Protein AF-A0A2Z5XCJ7-F1 (afdb_monomer)

Structure (mmCIF, N/CA/C/O backbone):
data_AF-A0A2Z5XCJ7-F1
#
_entry.id   AF-A0A2Z5XCJ7-F1
#
loop_
_atom_site.group_PDB
_atom_site.id
_atom_site.type_symbol
_atom_site.label_atom_id
_atom_site.label_alt_id
_atom_site.label_comp_id
_atom_site.label_asym_id
_atom_site.label_entity_id
_atom_site.label_seq_id
_atom_site.pdbx_PDB_ins_code
_atom_site.Cartn_x
_atom_site.Cartn_y
_atom_site.Cartn_z
_atom_site.occupancy
_atom_site.B_iso_or_equiv
_atom_site.auth_seq_id
_atom_site.auth_comp_id
_atom_site.auth_asym_id
_atom_site.auth_atom_id
_atom_site.pdbx_PDB_model_num
ATOM 1 N N . MET A 1 1 ? 1.357 13.638 30.992 1.00 40.47 1 MET A N 1
ATOM 2 C CA . MET A 1 1 ? 0.483 12.537 30.532 1.00 40.47 1 MET A CA 1
ATOM 3 C C . MET A 1 1 ? -0.956 13.046 30.528 1.00 40.47 1 MET A C 1
ATOM 5 O O . MET A 1 1 ? -1.587 13.077 31.574 1.00 40.47 1 MET A O 1
ATOM 9 N N . LYS A 1 2 ? -1.439 13.593 29.403 1.00 35.91 2 LYS A N 1
ATOM 10 C CA . LYS A 1 2 ? -2.829 14.071 29.305 1.00 35.91 2 LYS A CA 1
ATOM 11 C C . LYS A 1 2 ? -3.722 12.853 29.075 1.00 35.91 2 LYS A C 1
ATOM 13 O O . LYS A 1 2 ? -3.614 12.216 28.033 1.00 35.91 2 LYS A O 1
ATOM 18 N N . LEU A 1 3 ? -4.566 12.524 30.050 1.00 46.59 3 LEU A N 1
ATOM 19 C CA . LEU A 1 3 ? -5.664 11.576 29.874 1.00 46.59 3 LEU A CA 1
ATOM 20 C C . LEU A 1 3 ? -6.602 12.153 28.807 1.00 46.59 3 LEU A C 1
ATOM 22 O O . LEU A 1 3 ? -7.357 13.087 29.072 1.00 46.59 3 LEU A O 1
ATOM 26 N N . LYS A 1 4 ? -6.494 11.651 27.573 1.00 50.03 4 LYS A N 1
ATOM 27 C CA . LYS A 1 4 ? -7.444 11.952 26.500 1.00 50.03 4 LYS A CA 1
ATOM 28 C C . LYS A 1 4 ? -8.785 11.383 26.973 1.00 50.03 4 LYS A C 1
ATOM 30 O O . LYS A 1 4 ? -8.885 10.182 27.216 1.00 50.03 4 LYS A O 1
ATOM 35 N N . ALA A 1 5 ? -9.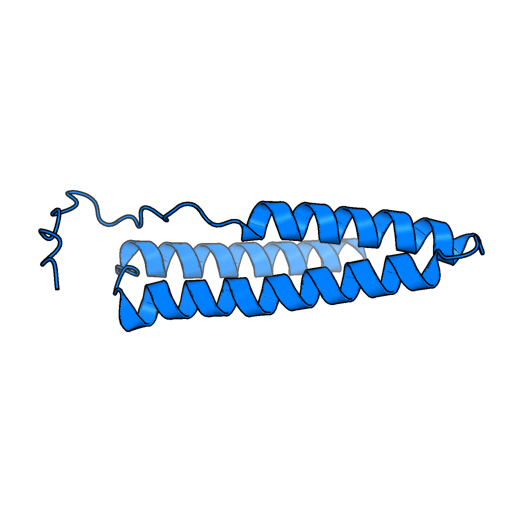781 12.241 27.188 1.00 54.59 5 ALA A N 1
ATOM 36 C CA . ALA A 1 5 ? -11.122 11.792 27.538 1.00 54.59 5 ALA A CA 1
ATOM 37 C C . ALA A 1 5 ? -11.587 10.778 26.481 1.00 54.59 5 ALA A C 1
ATOM 39 O O . ALA A 1 5 ? -11.507 11.057 25.282 1.00 54.59 5 ALA A O 1
ATOM 40 N N . LYS A 1 6 ? -12.022 9.588 26.914 1.00 54.59 6 LYS A N 1
ATOM 41 C CA . LYS A 1 6 ? -12.523 8.545 26.015 1.00 54.59 6 LYS A CA 1
ATOM 42 C C . LYS A 1 6 ? -13.848 9.029 25.426 1.00 54.59 6 LYS A C 1
ATOM 44 O O . LYS A 1 6 ? -14.897 8.880 26.045 1.00 54.59 6 LYS A O 1
ATOM 49 N N . MET A 1 7 ? -13.785 9.662 24.256 1.00 62.38 7 MET A N 1
ATOM 50 C CA . MET A 1 7 ? -14.959 10.009 23.459 1.00 62.38 7 MET A CA 1
ATOM 51 C C . MET A 1 7 ? -15.720 8.718 23.159 1.00 62.38 7 MET A C 1
ATOM 53 O O . MET A 1 7 ? -15.221 7.841 22.457 1.00 62.38 7 MET A O 1
ATOM 57 N N . VAL A 1 8 ? -16.909 8.574 23.740 1.00 73.88 8 VAL A N 1
ATOM 58 C CA . VAL A 1 8 ? -17.761 7.407 23.513 1.00 73.88 8 VAL A CA 1
ATOM 59 C C . VAL A 1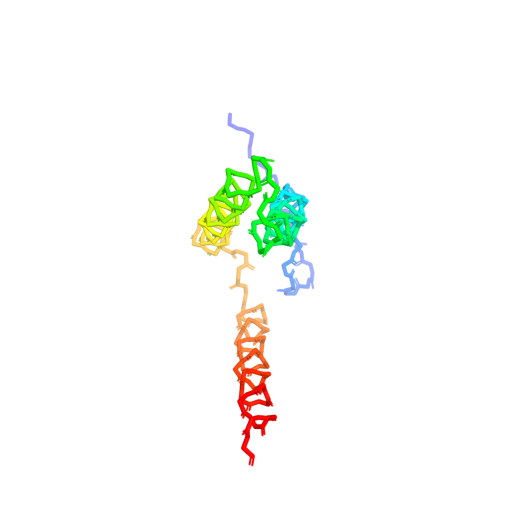 8 ? -18.382 7.549 22.129 1.00 73.88 8 VAL A C 1
ATOM 61 O O . VAL A 1 8 ? -19.306 8.339 21.930 1.00 73.88 8 VAL A O 1
ATOM 64 N N . GLN A 1 9 ? -17.859 6.799 21.161 1.00 81.50 9 GLN A N 1
ATOM 65 C CA . GLN A 1 9 ? -18.497 6.667 19.856 1.00 81.50 9 GLN A CA 1
ATOM 66 C C . GLN A 1 9 ? -19.834 5.935 20.018 1.00 81.50 9 GLN A C 1
ATOM 68 O O . GLN A 1 9 ? -19.925 4.928 20.718 1.00 81.50 9 GLN A O 1
ATOM 73 N N . ARG A 1 10 ? -20.891 6.456 19.382 1.00 89.88 10 ARG A N 1
ATOM 74 C CA . ARG A 1 10 ? -22.242 5.862 19.426 1.00 89.88 10 ARG A CA 1
ATOM 75 C C . ARG A 1 10 ? -22.482 4.809 18.338 1.00 89.88 10 ARG A C 1
ATOM 77 O O . ARG A 1 10 ? -23.571 4.253 18.268 1.00 89.88 10 ARG A O 1
ATOM 84 N N . HIS A 1 11 ? -21.487 4.547 17.494 1.00 91.81 11 HIS A N 1
ATOM 85 C CA . HIS A 1 11 ? -21.532 3.551 16.427 1.00 91.81 11 HIS A CA 1
ATOM 86 C C . HIS A 1 11 ? -20.349 2.582 16.550 1.00 91.81 11 HIS A C 1
ATOM 88 O O . HIS A 1 11 ? -19.310 2.958 17.091 1.00 91.81 11 HIS A O 1
ATOM 94 N N . PRO A 1 12 ? -20.462 1.354 16.017 1.00 91.38 12 PRO A N 1
ATOM 95 C CA . PRO A 1 12 ? -19.405 0.352 16.129 1.00 91.38 12 PRO A CA 1
ATOM 96 C C . PRO A 1 12 ? -18.291 0.499 15.076 1.00 91.38 12 PRO A C 1
ATOM 98 O O . PRO A 1 12 ? -17.359 -0.299 15.082 1.00 91.38 12 PRO A O 1
ATOM 101 N N . PHE A 1 13 ? -18.386 1.459 14.151 1.00 93.88 13 PHE A N 1
ATOM 102 C CA . PHE A 1 13 ? -17.424 1.633 13.055 1.00 93.88 13 PHE A CA 1
ATOM 103 C C . PHE A 1 13 ? -16.162 2.392 13.476 1.00 93.88 13 PHE A C 1
ATOM 105 O O . PHE A 1 13 ? -16.248 3.360 14.227 1.00 93.88 13 PHE A O 1
ATOM 112 N N . HIS A 1 14 ? -15.012 1.972 12.942 1.00 91.94 14 HIS A N 1
ATOM 113 C CA . HIS A 1 14 ? -13.715 2.610 13.165 1.00 91.94 14 HIS A CA 1
ATOM 114 C C . HIS A 1 14 ? -13.602 3.908 12.349 1.00 91.94 14 HIS A C 1
ATOM 116 O O . HIS A 1 14 ? -13.780 3.897 11.131 1.00 91.94 14 HIS A O 1
ATOM 122 N N . LEU A 1 15 ? -13.300 5.021 13.022 1.00 93.06 15 LEU A N 1
ATOM 123 C CA . LEU A 1 15 ? -12.938 6.292 12.391 1.00 93.06 15 LEU A CA 1
ATOM 124 C C . LEU A 1 15 ? -11.415 6.408 12.379 1.00 93.06 15 LEU A C 1
ATOM 126 O O . LEU A 1 15 ? -10.817 6.664 13.419 1.00 93.06 15 LEU A O 1
ATOM 130 N N . VAL A 1 16 ? -10.822 6.183 11.209 1.00 91.12 16 VAL A N 1
ATOM 131 C CA . VAL A 1 16 ? -9.367 6.136 11.026 1.00 91.12 16 VAL A CA 1
ATOM 132 C C . VAL A 1 16 ? -8.788 7.553 11.045 1.00 91.12 16 VAL A C 1
ATOM 134 O O . VAL A 1 16 ? -9.319 8.453 10.387 1.00 91.12 16 VAL A O 1
ATOM 137 N N . ASP A 1 17 ? -7.692 7.745 11.779 1.00 91.62 17 ASP A N 1
ATOM 138 C CA . ASP A 1 17 ? -6.946 9.004 11.779 1.00 91.62 17 ASP A CA 1
ATOM 139 C C . ASP A 1 17 ? -6.213 9.214 10.433 1.00 91.62 17 ASP A C 1
ATOM 141 O O . ASP A 1 17 ? -5.870 8.250 9.740 1.00 91.62 17 ASP A O 1
ATOM 145 N N . PRO A 1 18 ? -5.942 10.464 10.015 1.00 95.12 18 PRO A N 1
ATOM 146 C CA . PRO A 1 18 ? -5.260 10.724 8.750 1.00 95.12 18 PRO A CA 1
ATOM 147 C C . PRO A 1 18 ? -3.885 10.043 8.685 1.00 95.12 18 PRO A C 1
ATOM 149 O O . PRO A 1 18 ? -3.032 10.272 9.542 1.00 95.12 18 PRO A O 1
ATOM 152 N N . SER A 1 19 ? -3.645 9.258 7.631 1.00 95.25 19 SER A N 1
ATOM 153 C CA . SER A 1 19 ? -2.361 8.594 7.385 1.00 95.25 19 SER A CA 1
ATOM 154 C C . SER A 1 19 ? -1.738 9.040 6.054 1.00 95.25 19 SER A C 1
ATOM 156 O O . SER A 1 19 ? -2.458 9.309 5.090 1.00 95.25 19 SER A O 1
ATOM 158 N N . PRO A 1 20 ? -0.397 9.133 5.966 1.00 96.50 20 PRO A N 1
ATOM 159 C CA . PRO A 1 20 ? 0.290 9.549 4.740 1.00 96.50 20 PRO A CA 1
ATOM 160 C C . PRO A 1 20 ? 0.428 8.413 3.714 1.00 96.50 20 PRO A C 1
ATOM 162 O O . PRO A 1 20 ? 0.725 8.666 2.546 1.00 96.50 20 PRO A O 1
ATOM 165 N N . TRP A 1 21 ? 0.231 7.160 4.134 1.00 97.56 21 TRP A N 1
ATOM 166 C CA . TRP A 1 21 ? 0.526 5.964 3.344 1.00 97.56 21 TRP A CA 1
ATOM 167 C C . TRP A 1 21 ? -0.179 5.893 1.982 1.00 97.56 21 TRP A C 1
ATOM 169 O O . TRP A 1 21 ? 0.511 5.560 1.017 1.00 97.56 21 TRP A O 1
ATOM 179 N N . PRO A 1 22 ? -1.467 6.273 1.833 1.00 97.75 22 PRO A N 1
ATOM 180 C CA . PRO A 1 22 ? -2.119 6.283 0.523 1.00 97.75 22 PRO A CA 1
ATOM 181 C C . PRO A 1 22 ? -1.397 7.169 -0.502 1.00 97.75 22 PRO A C 1
ATOM 183 O O . PRO A 1 22 ? -1.242 6.787 -1.660 1.00 97.75 22 PRO A O 1
ATOM 186 N N . LEU A 1 23 ? -0.913 8.339 -0.073 1.00 97.88 23 LEU A N 1
ATOM 187 C CA . LEU A 1 23 ? -0.228 9.287 -0.952 1.00 97.88 23 LEU A CA 1
ATOM 188 C C . LEU A 1 23 ? 1.159 8.772 -1.357 1.00 97.88 23 LEU A C 1
ATOM 190 O O . LEU A 1 23 ? 1.529 8.841 -2.527 1.00 97.88 23 LEU A O 1
ATOM 194 N N . VAL A 1 24 ? 1.918 8.224 -0.403 1.00 97.88 24 VAL A N 1
ATOM 195 C CA . VAL A 1 24 ? 3.248 7.659 -0.687 1.00 97.88 24 VAL A CA 1
ATOM 196 C C . VAL A 1 24 ? 3.132 6.427 -1.592 1.00 97.88 24 VAL A C 1
ATOM 198 O O . VAL A 1 24 ? 3.918 6.288 -2.528 1.00 97.88 24 VAL A O 1
ATOM 201 N N . ALA A 1 25 ? 2.118 5.578 -1.384 1.00 98.00 25 ALA A N 1
ATOM 202 C CA . ALA A 1 25 ? 1.819 4.457 -2.276 1.00 98.00 25 ALA A CA 1
ATOM 203 C C . ALA A 1 25 ? 1.503 4.927 -3.702 1.00 98.00 25 ALA A C 1
ATOM 205 O O . ALA A 1 25 ? 1.987 4.321 -4.653 1.00 98.00 25 ALA A O 1
ATOM 206 N N . ALA A 1 26 ? 0.744 6.018 -3.863 1.00 98.25 26 ALA A N 1
ATOM 207 C CA . ALA A 1 26 ? 0.428 6.572 -5.180 1.00 98.25 26 ALA A CA 1
ATOM 208 C C . ALA A 1 26 ? 1.690 7.038 -5.929 1.00 98.25 26 ALA A C 1
ATOM 210 O O . ALA A 1 26 ? 1.857 6.710 -7.103 1.00 98.25 26 ALA A O 1
ATOM 211 N N . PHE A 1 27 ? 2.614 7.731 -5.251 1.00 97.88 27 PHE A N 1
ATOM 212 C CA . PHE A 1 27 ? 3.904 8.102 -5.846 1.00 97.88 27 PHE A CA 1
ATOM 213 C C . PHE A 1 27 ? 4.785 6.884 -6.150 1.00 97.88 27 PHE A C 1
ATOM 215 O O . PHE A 1 27 ? 5.415 6.842 -7.206 1.00 97.88 27 PHE A O 1
ATOM 222 N N . GLY A 1 28 ? 4.794 5.874 -5.273 1.00 97.94 28 GLY A N 1
ATOM 223 C CA . GLY A 1 28 ? 5.487 4.607 -5.516 1.00 97.94 28 GLY A CA 1
ATOM 224 C C . GLY A 1 28 ? 4.937 3.863 -6.738 1.00 97.94 28 GLY A C 1
ATOM 225 O O . GLY A 1 28 ? 5.710 3.421 -7.584 1.00 97.94 28 GLY A O 1
ATOM 226 N N . GLY A 1 29 ? 3.610 3.792 -6.877 1.00 98.12 29 GLY A N 1
ATOM 227 C CA . GLY A 1 29 ? 2.920 3.215 -8.033 1.00 98.12 29 GLY A CA 1
ATOM 228 C C . GLY A 1 29 ? 3.203 3.972 -9.328 1.00 98.12 29 GLY A C 1
ATOM 229 O O . GLY A 1 29 ? 3.520 3.358 -10.345 1.00 98.12 29 GLY A O 1
ATOM 230 N N . LEU A 1 30 ? 3.180 5.306 -9.284 1.00 98.12 30 LEU A N 1
ATOM 231 C CA . LEU A 1 30 ? 3.566 6.141 -10.420 1.00 98.12 30 LEU A CA 1
ATOM 232 C C . LEU A 1 30 ? 5.014 5.846 -10.837 1.00 98.12 30 LEU A C 1
ATOM 234 O O . LEU A 1 30 ? 5.261 5.531 -12.001 1.00 98.12 30 LEU A O 1
ATOM 238 N N . GLY A 1 31 ? 5.953 5.858 -9.888 1.00 97.75 31 GLY A N 1
ATOM 239 C CA . GLY A 1 31 ? 7.357 5.522 -10.137 1.00 97.75 31 GLY A CA 1
ATOM 240 C C . GLY A 1 31 ? 7.541 4.119 -10.719 1.00 97.75 31 GLY A C 1
ATOM 241 O O . GLY A 1 31 ? 8.279 3.958 -11.688 1.00 97.75 31 GLY A O 1
ATOM 242 N N . LEU A 1 32 ? 6.810 3.124 -10.203 1.00 98.19 32 LEU A N 1
ATOM 243 C CA . LEU A 1 32 ? 6.808 1.755 -10.724 1.00 98.19 32 LEU A CA 1
ATOM 244 C C . LEU A 1 32 ? 6.371 1.715 -12.196 1.00 98.19 32 LEU A C 1
ATOM 246 O O . LEU A 1 32 ? 7.046 1.102 -13.020 1.00 98.19 32 LEU A O 1
ATOM 250 N N . THR A 1 33 ? 5.262 2.378 -12.536 1.00 98.06 33 THR A N 1
ATOM 251 C CA . THR A 1 33 ? 4.726 2.371 -13.908 1.00 98.06 33 THR A CA 1
ATOM 252 C C . THR A 1 33 ? 5.633 3.096 -14.900 1.00 98.06 33 THR A C 1
ATOM 254 O O . THR A 1 33 ? 5.968 2.526 -15.938 1.00 98.06 33 THR A O 1
ATOM 257 N N . PHE A 1 34 ? 6.094 4.312 -14.580 1.00 97.75 34 PHE A N 1
ATOM 258 C CA . PHE A 1 34 ? 6.998 5.060 -15.457 1.00 97.75 34 PHE A CA 1
ATOM 259 C C . PHE A 1 34 ? 8.361 4.379 -15.565 1.00 97.75 34 PHE A C 1
ATOM 261 O O . PHE A 1 34 ? 8.864 4.204 -16.673 1.00 97.75 34 PHE A O 1
ATOM 268 N N . GLY A 1 35 ? 8.931 3.936 -14.442 1.00 97.81 35 GLY A N 1
ATOM 269 C CA . GLY A 1 35 ? 10.182 3.182 -14.422 1.00 97.81 35 GLY A CA 1
ATOM 270 C C . GLY A 1 35 ? 10.090 1.902 -15.248 1.00 97.81 35 GLY A C 1
ATOM 271 O O . GLY A 1 35 ? 10.987 1.622 -16.036 1.00 97.81 35 GLY A O 1
ATOM 272 N N . GLY A 1 36 ? 8.977 1.169 -15.149 1.00 98.00 36 GLY A N 1
ATOM 273 C CA . GLY A 1 36 ? 8.731 -0.037 -15.939 1.00 98.00 36 GLY A CA 1
ATOM 274 C C . GLY A 1 36 ? 8.701 0.234 -17.442 1.00 98.00 36 GLY A C 1
ATOM 275 O O . GLY A 1 36 ? 9.387 -0.449 -18.200 1.00 98.00 36 GLY A O 1
ATOM 276 N N . VAL A 1 37 ? 7.971 1.268 -17.875 1.00 98.38 37 VAL A N 1
ATOM 277 C CA . VAL A 1 37 ? 7.921 1.663 -19.293 1.00 98.38 37 VAL A CA 1
ATOM 278 C C . VAL A 1 37 ? 9.301 2.088 -19.796 1.00 98.38 37 VAL A C 1
ATOM 280 O O . VAL A 1 37 ? 9.727 1.622 -20.855 1.00 98.38 37 VAL A O 1
ATOM 283 N N . LEU A 1 38 ? 10.018 2.928 -19.043 1.00 98.06 38 LEU A N 1
ATOM 284 C CA . LEU A 1 38 ? 11.356 3.399 -19.414 1.00 98.06 38 LEU A CA 1
ATOM 285 C C . LEU A 1 38 ? 12.365 2.248 -19.493 1.00 98.06 38 LEU A C 1
ATOM 287 O O . LEU A 1 38 ? 13.152 2.187 -20.437 1.00 98.06 38 LEU A O 1
ATOM 291 N N . PHE A 1 39 ? 12.302 1.312 -18.544 1.00 98.00 39 PHE A N 1
ATOM 292 C CA . PHE A 1 39 ? 13.136 0.115 -18.526 1.00 98.00 39 PHE A CA 1
ATOM 293 C C . PHE A 1 39 ? 12.878 -0.780 -19.747 1.00 98.00 39 PHE A C 1
ATOM 295 O O . PHE A 1 39 ? 13.826 -1.171 -20.423 1.00 98.00 39 PHE A O 1
ATOM 302 N N . MET A 1 40 ? 11.611 -1.044 -20.091 1.00 98.06 40 MET A N 1
ATOM 303 C CA . MET A 1 40 ? 11.252 -1.868 -21.258 1.00 98.06 40 MET A CA 1
ATOM 304 C C . MET A 1 40 ? 11.716 -1.267 -22.595 1.00 98.06 40 MET A C 1
ATOM 306 O O . MET A 1 40 ? 11.950 -2.009 -23.546 1.00 98.06 40 MET A O 1
ATOM 310 N N . HIS A 1 41 ? 11.871 0.059 -22.669 1.00 97.38 41 HIS A N 1
ATOM 311 C CA . HIS A 1 41 ? 12.323 0.772 -23.870 1.00 97.38 41 HIS A CA 1
ATOM 312 C C . HIS A 1 41 ? 13.815 1.160 -23.832 1.00 97.38 41 HIS A C 1
ATOM 314 O O . HIS A 1 41 ? 14.265 1.901 -24.703 1.00 97.38 41 HIS A O 1
ATOM 320 N N . ASN A 1 42 ? 14.593 0.649 -22.867 1.00 95.88 42 ASN A N 1
ATOM 321 C CA . ASN A 1 42 ? 16.031 0.923 -22.706 1.00 95.88 42 ASN A CA 1
ATOM 322 C C . ASN A 1 42 ? 16.396 2.415 -22.566 1.00 95.88 42 ASN A C 1
ATOM 324 O O . ASN A 1 42 ? 17.450 2.847 -23.034 1.00 95.88 42 ASN A O 1
ATOM 328 N N . TYR A 1 43 ? 15.555 3.212 -21.905 1.00 97.06 43 TYR A N 1
ATOM 329 C CA . TYR A 1 43 ? 15.931 4.577 -21.529 1.00 97.06 43 TYR A CA 1
ATOM 330 C C . TYR A 1 43 ? 16.888 4.576 -20.328 1.00 97.06 43 TYR A C 1
ATOM 332 O O . TYR A 1 43 ? 16.723 3.799 -19.381 1.00 97.06 43 TYR A O 1
ATOM 340 N N . GLU A 1 44 ? 17.865 5.485 -20.339 1.00 95.38 44 GLU A N 1
ATOM 341 C CA . GLU A 1 44 ? 18.797 5.674 -19.223 1.00 95.38 44 GLU A CA 1
ATOM 342 C C . GLU A 1 44 ? 18.047 6.013 -17.922 1.00 95.38 44 GLU A C 1
ATOM 344 O O . GLU A 1 44 ? 17.077 6.771 -17.920 1.00 95.38 44 GLU A O 1
ATOM 349 N N . GLY A 1 45 ? 18.465 5.407 -16.805 1.00 94.00 45 GLY A N 1
ATOM 350 C CA . GLY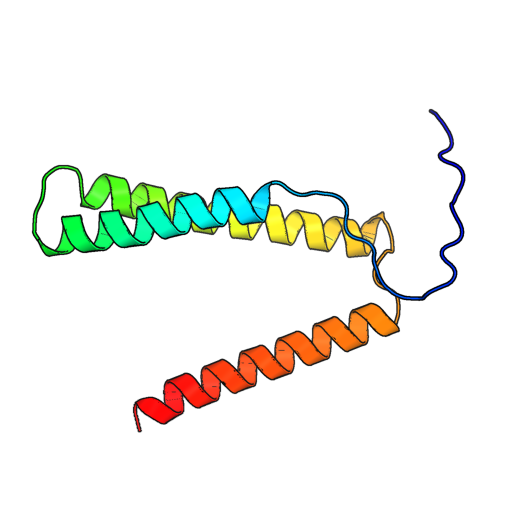 A 1 45 ? 17.831 5.590 -15.492 1.00 94.00 45 GLY A CA 1
ATOM 351 C C . GLY A 1 45 ? 16.478 4.882 -15.302 1.00 94.00 45 GLY A C 1
ATOM 352 O O . GLY A 1 45 ? 15.956 4.861 -14.186 1.00 94.00 45 GLY A O 1
ATOM 353 N N . GLY A 1 46 ? 15.912 4.241 -16.335 1.00 96.56 46 GLY A N 1
ATOM 354 C CA . GLY A 1 46 ? 14.621 3.545 -16.235 1.00 96.56 46 GLY A CA 1
ATOM 355 C C . GLY A 1 46 ? 14.615 2.415 -15.197 1.00 96.56 46 GLY A C 1
ATOM 356 O O . GLY A 1 46 ? 13.696 2.316 -14.385 1.00 96.56 46 GLY A O 1
ATOM 357 N N . GLY A 1 47 ? 15.679 1.604 -15.167 1.00 96.44 47 GLY A N 1
ATOM 358 C CA . GLY A 1 47 ?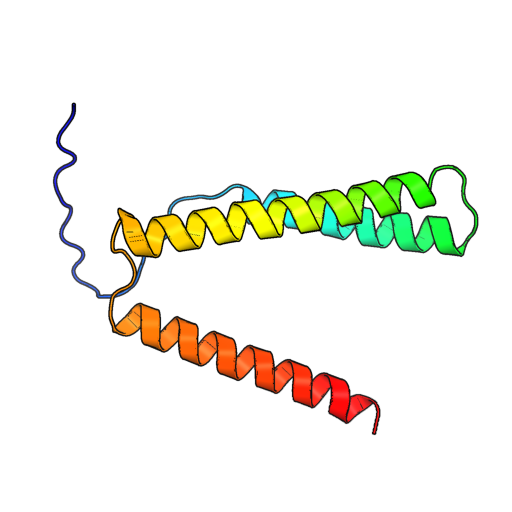 15.836 0.527 -14.183 1.00 96.44 47 GLY 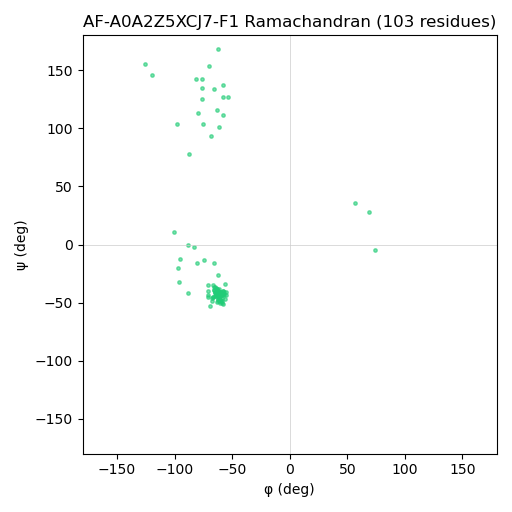A CA 1
ATOM 359 C C . GLY A 1 47 ? 15.978 1.030 -12.742 1.00 96.44 47 GLY A C 1
ATOM 360 O O . GLY A 1 47 ? 15.422 0.433 -11.823 1.00 96.44 47 GLY A O 1
ATOM 361 N N . GLU A 1 48 ? 16.662 2.158 -12.537 1.00 97.31 48 GLU A N 1
ATOM 362 C CA . GLU A 1 48 ? 16.811 2.781 -11.215 1.00 97.31 48 GLU A CA 1
ATOM 363 C C . GLU A 1 48 ? 15.468 3.301 -10.698 1.00 97.31 48 GLU A C 1
ATOM 365 O O . GLU A 1 48 ? 15.099 3.029 -9.553 1.00 97.31 48 GLU A O 1
ATOM 370 N N . LEU A 1 49 ? 14.699 3.981 -11.558 1.00 97.75 49 LEU A N 1
ATOM 371 C CA . LEU A 1 49 ? 13.361 4.464 -11.222 1.00 97.75 49 LEU A CA 1
ATOM 372 C C . LEU A 1 49 ? 12.395 3.307 -10.929 1.00 97.75 49 LEU A C 1
ATOM 374 O O . LEU A 1 49 ? 11.619 3.386 -9.974 1.00 97.75 49 LEU A O 1
ATOM 378 N N . LEU A 1 50 ? 12.468 2.218 -11.703 1.00 98.12 50 LEU A N 1
ATOM 379 C CA . LEU A 1 50 ? 11.681 1.008 -11.459 1.00 98.12 50 LEU A CA 1
ATOM 380 C C . LEU A 1 50 ? 12.009 0.403 -10.086 1.00 98.12 50 LEU A C 1
ATOM 382 O O . LEU A 1 50 ? 11.098 0.156 -9.295 1.00 98.12 50 LEU A O 1
ATOM 386 N N . CYS A 1 51 ? 13.296 0.212 -9.778 1.00 98.00 51 CYS A N 1
ATOM 387 C CA . CYS A 1 51 ? 13.746 -0.286 -8.476 1.00 98.00 51 CYS A CA 1
ATOM 388 C C . CYS A 1 51 ? 13.288 0.619 -7.327 1.00 98.00 51 CYS A C 1
ATOM 390 O O . CYS A 1 51 ? 12.788 0.119 -6.317 1.00 98.00 51 CYS A O 1
ATOM 392 N N . LEU A 1 52 ? 13.399 1.941 -7.483 1.00 98.12 52 LEU A N 1
ATOM 393 C CA . LEU A 1 52 ? 12.912 2.902 -6.495 1.00 98.12 52 LEU A CA 1
ATOM 394 C C . LEU A 1 52 ? 11.396 2.763 -6.275 1.00 98.12 52 LEU A C 1
ATOM 396 O O . LEU A 1 52 ? 10.945 2.742 -5.127 1.00 98.12 52 LEU A O 1
ATOM 400 N N . GLY A 1 53 ? 10.614 2.626 -7.350 1.00 98.06 53 GLY A N 1
ATOM 401 C CA . GLY A 1 53 ? 9.167 2.402 -7.287 1.00 98.06 53 GLY A CA 1
ATOM 402 C C . GLY A 1 53 ? 8.803 1.124 -6.526 1.00 98.06 53 GLY A C 1
ATOM 403 O O . GLY A 1 53 ? 8.005 1.175 -5.587 1.00 98.06 53 GLY A O 1
ATOM 404 N N . VAL A 1 54 ? 9.450 -0.003 -6.857 1.00 98.38 54 VAL A N 1
ATOM 405 C CA . VAL A 1 54 ? 9.265 -1.288 -6.154 1.00 98.38 54 VAL A CA 1
ATOM 406 C C . VAL A 1 54 ? 9.592 -1.155 -4.666 1.00 98.38 54 VAL A C 1
ATOM 408 O O . VAL A 1 54 ? 8.775 -1.525 -3.821 1.00 98.38 54 VAL A O 1
ATOM 411 N N . LEU A 1 55 ? 10.760 -0.601 -4.326 1.00 98.38 55 LEU A N 1
ATOM 412 C CA . LEU A 1 55 ? 11.185 -0.436 -2.932 1.00 98.38 55 LEU A CA 1
ATOM 413 C C . LEU A 1 55 ? 10.233 0.474 -2.147 1.00 98.38 55 LEU A C 1
ATOM 415 O O . LEU A 1 55 ? 9.925 0.184 -0.992 1.00 98.38 55 LEU A O 1
ATOM 419 N N . THR A 1 56 ? 9.724 1.536 -2.776 1.00 98.19 56 THR A N 1
ATOM 420 C CA . THR A 1 56 ? 8.754 2.448 -2.154 1.00 98.19 56 THR A CA 1
ATOM 421 C C . THR A 1 56 ? 7.440 1.732 -1.846 1.00 98.19 56 THR A C 1
ATOM 423 O O . THR A 1 56 ? 6.917 1.874 -0.741 1.00 98.19 56 THR A O 1
ATOM 426 N N . ILE A 1 57 ? 6.921 0.920 -2.776 1.00 98.50 57 ILE A N 1
ATOM 427 C CA . ILE A 1 57 ? 5.697 0.136 -2.549 1.00 98.50 57 ILE A CA 1
ATOM 428 C C . ILE A 1 57 ? 5.900 -0.861 -1.406 1.00 98.50 57 ILE A C 1
ATOM 430 O O . ILE A 1 57 ? 5.085 -0.895 -0.484 1.00 98.50 57 ILE A O 1
ATOM 434 N N . LEU A 1 58 ? 6.998 -1.624 -1.416 1.00 98.44 58 LEU A N 1
ATOM 435 C CA . LEU A 1 58 ? 7.299 -2.592 -0.354 1.00 98.44 58 LEU A CA 1
ATOM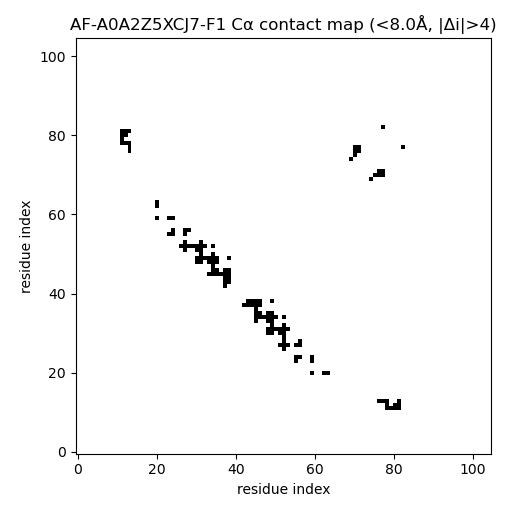 436 C C . LEU A 1 58 ? 7.438 -1.917 1.016 1.00 98.44 58 LEU A C 1
ATOM 438 O O . LEU A 1 58 ? 6.926 -2.426 2.016 1.00 98.44 58 LEU A O 1
ATOM 442 N N . TYR A 1 59 ? 8.087 -0.752 1.062 1.00 98.19 59 TYR A N 1
ATOM 443 C CA . TYR A 1 59 ? 8.206 0.040 2.280 1.00 98.19 59 TYR A CA 1
ATOM 444 C C . TYR A 1 59 ? 6.833 0.464 2.810 1.00 98.19 59 TYR A C 1
ATOM 446 O O . TYR A 1 59 ? 6.544 0.251 3.989 1.00 98.19 59 TYR A O 1
ATOM 454 N N . VAL A 1 60 ? 5.969 1.004 1.943 1.00 98.50 60 VAL A N 1
ATOM 455 C CA . VAL A 1 60 ? 4.621 1.434 2.336 1.00 98.50 60 VAL A CA 1
ATOM 456 C C . VAL A 1 60 ? 3.763 0.251 2.775 1.00 98.50 60 VAL A C 1
ATOM 458 O O . VAL A 1 60 ? 3.070 0.364 3.782 1.00 98.50 60 VAL A O 1
ATOM 461 N N . MET A 1 61 ? 3.828 -0.896 2.093 1.00 98.06 61 MET A N 1
ATOM 462 C CA . MET A 1 61 ? 3.111 -2.103 2.522 1.00 98.06 61 MET A CA 1
ATOM 463 C C . MET A 1 61 ? 3.499 -2.496 3.952 1.00 98.06 61 MET A C 1
ATOM 465 O O . MET A 1 61 ? 2.629 -2.714 4.795 1.00 98.06 61 MET A O 1
ATOM 469 N N . PHE A 1 62 ? 4.801 -2.517 4.253 1.00 98.25 62 PHE A N 1
ATOM 470 C CA . PHE A 1 62 ? 5.291 -2.855 5.586 1.00 98.25 62 PHE A CA 1
ATOM 471 C C . PHE A 1 62 ? 4.835 -1.851 6.655 1.00 98.25 62 PHE A C 1
ATOM 473 O O . PHE A 1 62 ? 4.325 -2.253 7.705 1.00 98.25 62 PHE A O 1
ATOM 480 N N . THR A 1 63 ? 5.002 -0.546 6.418 1.00 97.94 63 THR A N 1
ATOM 481 C CA . THR A 1 63 ? 4.652 0.476 7.417 1.00 97.94 63 THR A CA 1
ATOM 482 C C . THR A 1 63 ? 3.149 0.623 7.604 1.00 97.94 63 THR A C 1
ATOM 484 O O . THR A 1 63 ? 2.705 0.838 8.732 1.00 97.94 63 THR A O 1
ATOM 487 N N . TRP A 1 64 ? 2.366 0.459 6.540 1.00 98.31 64 TRP A N 1
ATOM 488 C CA . TRP A 1 64 ? 0.913 0.547 6.608 1.00 98.31 64 TRP A CA 1
ATOM 489 C C . TRP A 1 64 ? 0.330 -0.654 7.353 1.00 98.31 64 TRP A C 1
ATOM 491 O O . TRP A 1 64 ? -0.466 -0.475 8.274 1.00 98.31 64 TRP A O 1
ATOM 501 N N . TRP A 1 65 ? 0.781 -1.877 7.061 1.00 97.88 65 TRP A N 1
ATOM 502 C CA . TRP A 1 65 ? 0.338 -3.051 7.821 1.00 97.88 65 TRP A CA 1
ATOM 503 C C . TRP A 1 65 ? 0.751 -2.993 9.287 1.00 97.88 65 TRP A C 1
ATOM 505 O O . TRP A 1 65 ? -0.041 -3.351 10.159 1.00 97.88 65 TRP A O 1
ATOM 515 N N . ARG A 1 66 ? 1.953 -2.490 9.584 1.00 97.44 66 ARG A N 1
ATOM 516 C CA . ARG A 1 66 ? 2.376 -2.223 10.964 1.00 97.44 66 ARG A CA 1
ATOM 517 C C . ARG A 1 66 ? 1.384 -1.306 11.683 1.00 97.44 66 ARG A C 1
ATOM 519 O O . ARG A 1 66 ? 1.076 -1.562 12.845 1.00 97.44 66 ARG A O 1
ATOM 526 N N . ASP A 1 67 ? 0.903 -0.256 11.025 1.00 96.56 67 ASP A N 1
ATOM 527 C CA . ASP A 1 67 ? -0.029 0.693 11.637 1.00 96.56 67 ASP A CA 1
ATOM 528 C C . ASP A 1 67 ? -1.420 0.070 11.835 1.00 96.56 67 ASP A C 1
ATOM 530 O O . ASP A 1 67 ? -1.951 0.156 12.939 1.00 96.56 67 ASP A O 1
ATOM 534 N N . 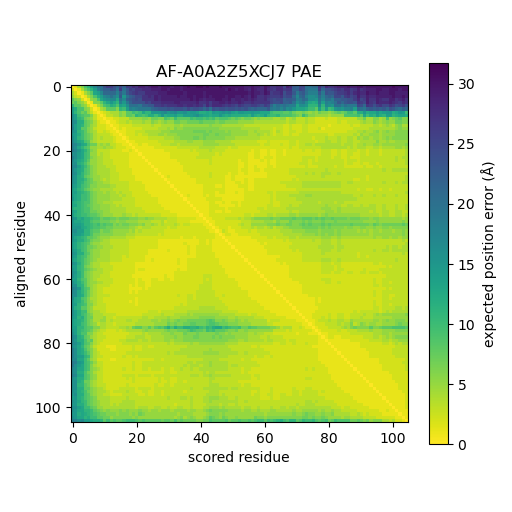ILE A 1 68 ? -1.923 -0.718 10.877 1.00 96.56 68 ILE A N 1
ATOM 535 C CA . ILE A 1 68 ? -3.170 -1.495 11.044 1.00 96.56 68 ILE A CA 1
ATOM 536 C C . ILE A 1 68 ? -3.066 -2.471 12.230 1.00 96.56 68 ILE A C 1
ATOM 538 O O . ILE A 1 68 ? -3.995 -2.598 13.028 1.00 96.56 68 ILE A O 1
ATOM 542 N N . ILE A 1 69 ? -1.928 -3.161 12.388 1.00 96.38 69 ILE A N 1
ATOM 543 C CA . ILE A 1 69 ? -1.700 -4.060 13.533 1.00 96.38 69 ILE A CA 1
ATOM 544 C C . ILE A 1 69 ? -1.707 -3.270 14.847 1.00 96.38 69 ILE A C 1
ATOM 546 O O . ILE A 1 69 ? -2.228 -3.756 15.854 1.00 96.38 69 ILE A O 1
ATOM 550 N N . ARG A 1 70 ? -1.150 -2.054 14.857 1.00 95.75 70 ARG A N 1
ATOM 551 C CA . ARG A 1 70 ? -1.138 -1.205 16.052 1.00 95.75 70 ARG A CA 1
ATOM 552 C C . ARG A 1 70 ? -2.537 -0.727 16.433 1.00 95.75 70 ARG A C 1
ATOM 554 O O . ARG A 1 70 ? -2.903 -0.853 17.602 1.00 95.75 70 ARG A O 1
ATOM 561 N N . GLU A 1 71 ? -3.313 -0.262 15.458 1.00 94.06 71 GLU A N 1
ATOM 562 C CA . GLU A 1 71 ? -4.719 0.137 15.623 1.00 94.06 71 GLU A CA 1
ATOM 563 C C . GLU A 1 71 ? -5.568 -1.026 16.170 1.00 94.06 71 GLU A C 1
ATOM 565 O O . GLU A 1 71 ? -6.402 -0.853 17.066 1.00 94.06 71 GLU A O 1
ATOM 570 N N . ALA A 1 72 ? -5.308 -2.243 15.683 1.00 92.69 72 ALA A N 1
ATOM 571 C CA . ALA A 1 72 ? -5.999 -3.445 16.127 1.00 92.69 72 ALA A CA 1
ATOM 572 C C . ALA A 1 72 ? -5.639 -3.846 17.567 1.00 92.69 72 ALA A C 1
ATOM 574 O O . ALA A 1 72 ? -6.532 -4.067 18.386 1.00 92.69 72 ALA A O 1
ATOM 575 N N . LEU A 1 73 ? -4.340 -3.978 17.867 1.00 92.25 73 LEU A N 1
ATOM 576 C CA . LEU A 1 73 ? -3.857 -4.620 19.093 1.00 92.25 73 LEU A CA 1
ATOM 577 C C . LEU A 1 73 ? -3.716 -3.653 20.271 1.00 92.25 73 LEU A C 1
ATOM 579 O O . LEU A 1 73 ? -4.054 -4.014 21.397 1.00 92.25 73 LEU A O 1
ATOM 583 N N . PHE A 1 74 ? -3.194 -2.448 20.033 1.00 91.88 74 PHE A N 1
ATOM 584 C CA . PHE A 1 74 ? -2.866 -1.508 21.110 1.00 91.88 74 PHE A CA 1
ATOM 585 C C . PHE A 1 74 ? -3.972 -0.483 21.353 1.00 91.88 74 PHE A C 1
ATOM 587 O O . PHE A 1 74 ? -4.170 -0.066 22.493 1.00 91.88 74 PHE A O 1
ATOM 594 N N . GLU A 1 75 ? -4.707 -0.095 20.309 1.00 89.31 75 GLU A N 1
ATOM 595 C CA . GLU A 1 75 ? -5.798 0.880 20.430 1.00 89.31 75 GLU A CA 1
ATOM 596 C C . GLU A 1 75 ? -7.181 0.230 20.560 1.00 89.31 75 GLU A C 1
ATOM 598 O O . GLU A 1 75 ? -8.113 0.854 21.068 1.00 89.31 75 GLU A O 1
ATOM 603 N N . GLY A 1 76 ? -7.316 -1.037 20.152 1.00 89.00 76 GLY A N 1
ATOM 604 C CA . GLY A 1 76 ? -8.559 -1.798 20.283 1.00 89.00 76 GLY A CA 1
ATOM 605 C C . GLY A 1 76 ? -9.687 -1.290 19.382 1.00 89.00 76 GLY A C 1
ATOM 606 O O . GLY A 1 76 ? -10.860 -1.448 19.724 1.00 89.00 76 GLY A O 1
ATOM 607 N N . GLN A 1 77 ? -9.355 -0.684 18.237 1.00 89.62 77 GLN A N 1
ATOM 608 C CA . GLN A 1 77 ? -10.329 -0.064 17.325 1.00 89.62 77 GLN A CA 1
ATOM 609 C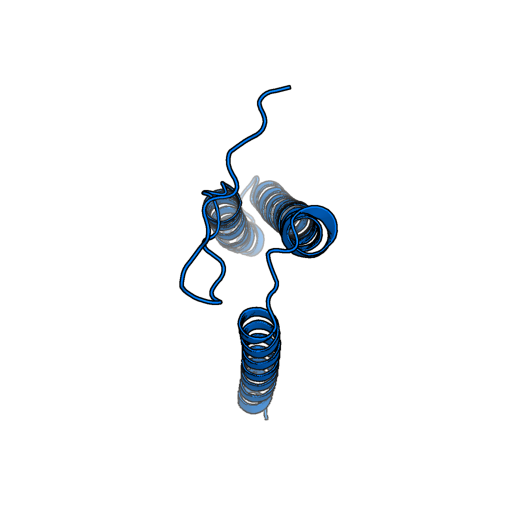 C . GLN A 1 77 ? -11.156 -1.085 16.517 1.00 89.62 77 GLN A C 1
ATOM 611 O O . GLN A 1 77 ? -12.167 -0.751 15.896 1.00 89.62 77 GLN A O 1
ATOM 616 N N . HIS A 1 78 ? -10.749 -2.357 16.513 1.00 92.62 78 HIS A N 1
ATOM 617 C CA . HIS A 1 78 ? -11.387 -3.420 15.734 1.00 92.62 78 HIS A CA 1
ATOM 618 C C . HIS A 1 78 ? -12.549 -4.071 16.496 1.00 92.62 78 HIS A C 1
ATOM 620 O O . HIS A 1 78 ? -12.432 -5.182 17.021 1.00 92.62 78 HIS A O 1
ATOM 626 N N . THR A 1 79 ? -13.700 -3.396 16.524 1.00 94.12 79 THR A N 1
ATOM 627 C CA . THR A 1 79 ? -14.960 -3.973 17.029 1.00 94.12 79 THR A CA 1
ATOM 628 C C . THR A 1 79 ? -15.409 -5.181 16.189 1.00 94.12 79 THR A C 1
ATOM 630 O O . THR A 1 79 ? -14.922 -5.407 15.081 1.00 94.12 79 THR A O 1
ATOM 633 N N . ILE A 1 80 ? -16.393 -5.949 16.674 1.00 95.19 80 ILE A N 1
ATOM 634 C CA . ILE A 1 80 ? -16.944 -7.108 15.945 1.00 95.19 80 ILE A CA 1
ATOM 635 C C . ILE A 1 80 ? -17.441 -6.712 14.543 1.00 95.19 80 ILE A C 1
ATOM 637 O O . ILE A 1 80 ? -17.182 -7.431 13.579 1.00 95.19 80 ILE A O 1
ATOM 641 N N . ALA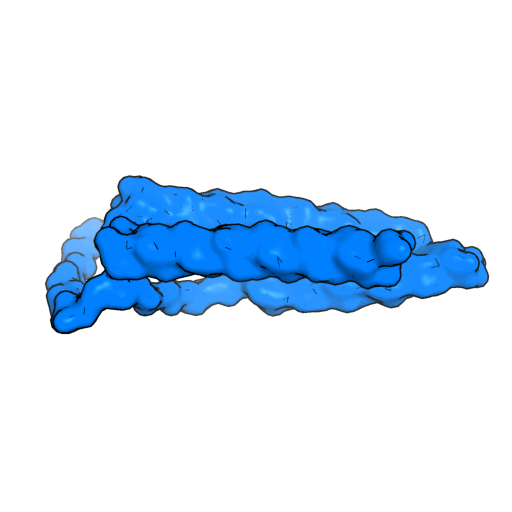 A 1 81 ? -18.102 -5.556 14.411 1.00 95.31 81 ALA A N 1
ATOM 642 C CA . ALA A 1 81 ? -18.590 -5.066 13.120 1.00 95.31 81 ALA A CA 1
ATOM 643 C C . ALA A 1 81 ? -17.432 -4.767 12.150 1.00 95.31 81 ALA A C 1
ATOM 645 O O . ALA A 1 81 ? -17.489 -5.147 10.981 1.00 95.31 81 ALA A O 1
ATOM 646 N N . VAL A 1 82 ? -16.351 -4.147 12.639 1.00 96.38 82 VAL A N 1
ATOM 647 C CA . VAL A 1 82 ? -15.148 -3.860 11.838 1.00 96.38 82 VAL A CA 1
ATOM 648 C C . VAL A 1 82 ? -14.466 -5.156 11.400 1.00 96.38 82 VAL A C 1
ATOM 650 O O . VAL A 1 82 ? -14.131 -5.307 10.228 1.00 96.38 82 VAL A O 1
ATOM 653 N N . GLN A 1 83 ? -14.324 -6.133 12.299 1.00 96.44 83 GLN A N 1
ATOM 654 C CA . GLN A 1 83 ? -13.728 -7.436 11.978 1.00 96.44 83 GLN A CA 1
ATOM 655 C C . GLN A 1 83 ? -14.532 -8.210 10.922 1.00 96.44 83 GLN A C 1
ATOM 657 O O . GLN A 1 83 ? -13.948 -8.834 10.033 1.00 96.44 83 GLN A O 1
ATOM 662 N N . GLN A 1 84 ? -15.867 -8.163 10.991 1.00 97.62 84 GLN A N 1
ATOM 663 C CA . GLN A 1 84 ? -16.731 -8.731 9.953 1.00 97.62 84 GLN A CA 1
ATOM 664 C C . GLN A 1 84 ? -16.524 -8.025 8.606 1.00 97.62 84 GLN A C 1
ATOM 666 O O . GLN A 1 84 ? -16.393 -8.701 7.585 1.00 97.62 84 GLN A O 1
ATOM 671 N N . GLY A 1 85 ? -16.418 -6.692 8.609 1.00 97.88 85 GLY A N 1
ATOM 672 C CA . GLY A 1 85 ? -16.099 -5.903 7.417 1.00 97.88 85 GLY A CA 1
ATOM 673 C C . GLY A 1 85 ? -14.752 -6.280 6.794 1.00 97.88 85 GLY A C 1
ATOM 674 O O . GLY A 1 85 ? -14.688 -6.527 5.593 1.00 97.88 85 GLY A O 1
ATOM 675 N N . LEU A 1 86 ? -13.697 -6.421 7.604 1.00 97.38 86 LEU A N 1
ATOM 676 C CA . LEU A 1 86 ? -12.370 -6.848 7.137 1.00 97.38 86 LEU A CA 1
ATOM 677 C C . LEU A 1 86 ? -12.402 -8.250 6.512 1.00 97.38 86 LEU A C 1
ATOM 679 O O . LEU A 1 86 ? -11.807 -8.473 5.458 1.00 97.38 86 LEU A O 1
ATOM 683 N N . ARG A 1 87 ? -13.138 -9.193 7.117 1.00 98.38 87 ARG A N 1
ATOM 684 C CA . ARG A 1 87 ? -13.310 -10.542 6.557 1.00 98.38 87 ARG A CA 1
ATOM 685 C C . ARG A 1 87 ? -14.048 -10.509 5.221 1.00 98.38 87 ARG A C 1
ATOM 687 O O . ARG A 1 87 ? -13.634 -11.197 4.294 1.00 98.38 87 ARG A O 1
ATOM 694 N N . MET A 1 88 ? -15.107 -9.704 5.116 1.00 98.50 88 MET A N 1
ATOM 695 C CA . MET A 1 88 ? -15.828 -9.514 3.857 1.00 98.50 88 MET A CA 1
ATOM 696 C C . MET A 1 88 ? -14.918 -8.904 2.784 1.00 98.50 88 MET A C 1
ATOM 698 O O . MET A 1 88 ? -14.888 -9.402 1.664 1.00 98.50 88 MET A O 1
ATOM 702 N N . GLY A 1 89 ? -14.120 -7.891 3.136 1.00 98.31 89 GLY A N 1
ATOM 703 C CA . GLY A 1 89 ? -13.134 -7.292 2.234 1.00 98.31 89 GLY A CA 1
ATOM 704 C C . GLY A 1 89 ? -12.125 -8.313 1.705 1.00 98.31 89 GLY A C 1
ATOM 705 O O . GLY A 1 89 ? -11.881 -8.358 0.503 1.00 98.31 89 GLY A O 1
ATOM 706 N N . MET A 1 90 ? -11.608 -9.194 2.570 1.00 98.38 90 MET A N 1
ATOM 707 C CA . MET A 1 90 ? -10.696 -10.260 2.143 1.00 98.38 90 MET A CA 1
ATOM 708 C C . MET A 1 90 ? -11.375 -11.272 1.212 1.00 98.38 90 MET A C 1
ATOM 710 O O . MET A 1 90 ? -10.776 -11.690 0.227 1.00 98.38 90 MET A O 1
ATOM 714 N N . ILE A 1 91 ? -12.627 -11.653 1.487 1.00 98.62 91 ILE A N 1
ATOM 715 C CA . ILE A 1 91 ? -13.388 -12.547 0.600 1.00 98.62 91 ILE A CA 1
ATOM 716 C C . ILE A 1 91 ? -13.551 -11.905 -0.781 1.00 98.62 91 ILE A C 1
ATOM 718 O O . ILE A 1 91 ? -13.280 -12.560 -1.784 1.00 98.62 91 ILE A O 1
ATOM 722 N N . LEU A 1 92 ? -13.942 -10.629 -0.843 1.00 98.50 92 LEU A N 1
ATOM 723 C CA . LEU A 1 92 ? -14.096 -9.907 -2.109 1.00 98.50 92 LEU A CA 1
ATOM 724 C C . LEU A 1 92 ? -12.770 -9.792 -2.875 1.00 98.50 92 LEU A C 1
ATOM 726 O O . LEU A 1 92 ? -12.765 -9.987 -4.087 1.00 98.50 92 LEU A O 1
ATOM 730 N N . PHE A 1 93 ? -11.656 -9.550 -2.178 1.00 98.38 93 PHE A N 1
ATOM 731 C CA . PHE A 1 93 ? -10.319 -9.547 -2.777 1.00 98.38 93 PHE A CA 1
ATOM 732 C C . PHE A 1 93 ? -9.949 -10.918 -3.368 1.00 98.38 93 PHE A C 1
ATOM 734 O O . PHE A 1 93 ? -9.512 -11.004 -4.511 1.00 98.38 93 PHE A O 1
ATOM 741 N N . ILE A 1 94 ? -10.196 -12.017 -2.647 1.00 98.50 94 ILE A N 1
ATOM 742 C CA . ILE A 1 94 ? -9.956 -13.373 -3.178 1.00 98.50 94 ILE A CA 1
ATOM 743 C C . ILE A 1 94 ? -10.828 -13.632 -4.411 1.00 98.50 94 ILE A C 1
ATOM 745 O O . ILE A 1 94 ? -10.348 -14.181 -5.399 1.00 98.50 94 ILE A O 1
ATOM 749 N N . VAL A 1 95 ? -12.099 -13.222 -4.379 1.00 98.62 95 VAL A N 1
ATOM 750 C CA . VAL A 1 95 ? -12.999 -13.357 -5.533 1.00 98.62 95 VAL A CA 1
ATOM 751 C C . VAL A 1 95 ? -12.470 -12.574 -6.738 1.00 98.62 95 VAL A C 1
ATOM 753 O O . VAL A 1 95 ? -12.506 -13.110 -7.846 1.00 98.62 95 VAL A O 1
ATOM 756 N N . SER A 1 96 ? -11.934 -11.360 -6.558 1.00 98.38 96 SER A N 1
ATOM 757 C CA . SER A 1 96 ? -11.328 -10.619 -7.673 1.00 98.38 96 SER A CA 1
ATOM 758 C C . SER A 1 96 ? -10.095 -11.318 -8.249 1.00 98.38 96 SER A C 1
ATOM 760 O O . SER A 1 96 ? -9.954 -11.342 -9.468 1.00 98.38 96 SER A O 1
ATOM 762 N N . GLU A 1 97 ? -9.262 -11.956 -7.419 1.00 98.00 97 GLU A N 1
ATOM 763 C CA . GLU A 1 97 ? -8.122 -12.754 -7.902 1.00 98.00 97 GLU A CA 1
ATOM 764 C C . GLU A 1 97 ? -8.591 -13.973 -8.712 1.00 98.00 97 GLU A C 1
ATOM 766 O O . GLU A 1 97 ? -8.056 -14.256 -9.782 1.00 98.00 97 GLU A O 1
ATOM 771 N N . VAL A 1 98 ? -9.645 -14.668 -8.266 1.00 98.25 98 VAL A N 1
ATOM 772 C CA . VAL A 1 98 ? -10.234 -15.784 -9.032 1.00 98.25 98 VAL A CA 1
ATOM 773 C C . VAL A 1 98 ? -10.748 -15.306 -10.393 1.00 98.25 98 VAL A C 1
ATOM 775 O O . VAL A 1 98 ? -10.512 -15.975 -11.396 1.00 98.25 98 VAL A O 1
ATOM 778 N N . MET A 1 99 ? -11.416 -14.150 -10.451 1.00 98.19 99 MET A N 1
ATOM 779 C CA . MET A 1 99 ? -11.887 -13.571 -11.718 1.00 98.19 99 MET A CA 1
ATOM 780 C C . MET A 1 99 ? -10.729 -13.127 -12.624 1.00 98.19 99 MET A C 1
ATOM 782 O O . MET A 1 99 ? -10.821 -13.272 -13.841 1.00 98.19 99 MET A O 1
ATOM 786 N N . PHE A 1 100 ? -9.631 -12.625 -12.051 1.00 96.94 100 PHE A N 1
ATOM 787 C CA . PHE A 1 100 ? -8.412 -12.317 -12.800 1.00 96.94 100 PHE A CA 1
ATOM 788 C C . PHE A 1 100 ? -7.840 -13.574 -13.464 1.00 96.94 100 PHE A C 1
ATOM 790 O O . PHE A 1 100 ? -7.584 -13.554 -14.664 1.00 96.94 100 PHE A O 1
ATOM 797 N N . PHE A 1 101 ? -7.714 -14.687 -12.731 1.00 96.50 101 PHE A N 1
ATOM 798 C CA . PHE A 1 101 ? -7.270 -15.959 -13.315 1.00 96.50 101 PHE A CA 1
ATOM 799 C C . PHE A 1 101 ? -8.267 -16.528 -14.325 1.00 96.50 101 PHE A C 1
ATOM 801 O O . PHE A 1 101 ? -7.843 -17.060 -15.347 1.00 96.50 101 PHE A O 1
ATOM 808 N N . PHE A 1 102 ? -9.572 -16.379 -14.081 1.00 97.25 102 PHE A N 1
ATOM 809 C CA . PHE A 1 102 ? -10.614 -16.785 -15.026 1.00 97.25 102 PHE A CA 1
ATOM 810 C C . PHE A 1 102 ? -10.443 -16.118 -16.396 1.00 97.25 102 PHE A C 1
ATOM 812 O O . PHE A 1 102 ? -10.686 -16.762 -17.402 1.00 97.25 102 PHE A O 1
ATOM 819 N N . ALA A 1 103 ? -9.961 -14.873 -16.463 1.00 97.56 103 ALA A N 1
ATOM 820 C CA . ALA A 1 103 ? -9.729 -14.190 -17.737 1.00 97.56 103 ALA A CA 1
ATOM 821 C C . ALA A 1 103 ? -8.618 -14.821 -18.610 1.00 97.56 103 ALA A C 1
ATOM 823 O O . ALA A 1 103 ? -8.536 -14.501 -19.796 1.00 97.56 103 ALA A O 1
ATOM 824 N N . PHE A 1 104 ? -7.763 -15.686 -18.049 1.00 94.69 104 PHE A N 1
ATOM 825 C CA . PHE A 1 104 ? -6.706 -16.390 -18.789 1.00 94.69 104 PHE A CA 1
ATOM 826 C C . PHE A 1 104 ? -7.104 -17.800 -19.260 1.00 94.69 104 PHE A C 1
ATOM 828 O O . PHE A 1 104 ? -6.362 -18.375 -20.060 1.00 94.69 104 PHE A O 1
ATOM 835 N N . PHE A 1 105 ? -8.216 -18.358 -18.766 1.00 90.81 105 PHE A N 1
ATOM 836 C CA . PHE A 1 105 ? -8.718 -19.695 -19.118 1.00 90.81 105 PHE A CA 1
ATOM 837 C C . PHE A 1 105 ? -9.926 -19.609 -20.053 1.00 90.81 105 PHE A C 1
ATOM 839 O O . PHE A 1 105 ? -10.012 -20.474 -20.954 1.00 90.81 105 PHE A O 1
#

Foldseek 3Di:
DDPDPPDDDPDLAFDDDDDCLVVLLVVLVVLLVQLVVCVVVVHPCSVVSNVSSVVSNVVSVVVVVVVVVCCVPVVVSCGPVNVVVVVVVVVVVVVVVVVVVVVVD

Solvent-accessible surface area (backbone atoms only — not comparable to full-atom values): 5967 Å² total; per-residue (Å²): 135,82,81,73,78,83,77,81,70,94,60,67,69,69,84,80,76,95,70,69,54,70,61,56,36,50,54,13,50,50,32,29,53,54,11,44,54,30,38,78,68,71,42,89,64,9,59,58,38,22,50,51,9,51,52,42,36,55,50,39,53,52,55,48,51,53,49,55,51,42,42,44,71,77,67,57,53,61,34,73,64,38,51,53,50,54,52,50,51,51,51,54,52,53,51,50,52,52,52,56,56,53,76,78,111

Nearest PDB structures (foldseek):
  7jrp-assembly1_c  TM=9.953E-01  e=9.001E-09  Vigna radiata
  6ymy-assembly1_c  TM=8.981E-01  e=8.048E-07  Saccharomyces cerevisiae S288C
  8q1b-assembly1_c  TM=9.421E-01  e=2.678E-06  Schizosaccharomyces pombe
  2kw6-assembly1_A  TM=6.646E-01  e=1.083E+00  Homo sapiens
  7nsu-assembly1_D  TM=6.811E-01  e=6.788E+00  Escherichia coli

Sequence (105 aa):
MKLKAKMVQRHPFHLVDPSPWPLVAAFGGLGLTFGGVLFMHNYEGGGELLCLGVLTILYVMFTWWRDIIREALFEGQHTIAVQQGLRMGMILFIVSEVMFFFAFF

Secondary structure (DSSP, 8-state):
---------SSSS--PPP-SHHHHHHHHHHHHHHHHHHHHTT-TTHHHHHHHHHHHHHHHHHHHHHHHHHHHHTS----HHHHHHHHHHHHHHHHHHHHHHHTT-

InterPro domains:
  IPR000298 Cytochrome c oxidase subunit III-like [PF00510] (11-105)
  IPR000298 Cytochrome c oxidase subunit III-like [PS50253] (9-105)
  IPR013833 Cytochrome c oxidase, subunit III, 4-helical bundle [G3DSA:1.20.120.80] (78-105)
  IPR024791 Cytochrome c oxidase subunit III [PTHR11403] (9-105)
  IPR035973 Cytochrome c oxidase subunit III-like superfamily [SSF81452] (7-105)

Organism: NCBI:txid1776302

Mean predicted aligned error: 5.11 Å

pLDDT: mean 92.93, std 12.4, range [35.91, 98.62]

Radius of gyration: 19.23 Å; Cα contacts (8 Å, |Δi|>4): 72; chains: 1; bounding box: 41×34×54 Å